Protein AF-A0A381W7E1-F1 (afdb_monomer_lite)

Sequence (109 aa):
MILGGLVFLDSGSPIPIPLTGLPSVLLGLAIMAYGWSQWRSYQRLPLHEAIQLGRVQGGRLSRTDLFLKLRLSAEKTDELLDLLIQKGFLERIDEDLPPENEPVYRLLS

Radius of gyration: 23.86 Å; chains: 1; bounding box: 46×41×68 Å

Foldseek 3Di:
DDPDDPDDDPPVDPDGDPCPDPVVVVVVVVVVVVVVVVVVVPPDQPLVVQLVQCVVVVQKDFLVCCCVVVVDDSVSSVVSVVVCVVVVQWDFPDPPDDPPDTTMIGGPD

Organism: NCBI:txid408172

pLDDT: mean 74.76, std 13.46, range [39.97, 89.0]

Structure (mmCIF, N/CA/C/O backbone):
data_AF-A0A381W7E1-F1
#
_entry.id   AF-A0A381W7E1-F1
#
loop_
_atom_site.group_PDB
_atom_site.id
_atom_site.type_symbol
_atom_site.label_atom_id
_atom_site.label_alt_id
_atom_site.label_comp_id
_atom_site.label_asym_id
_atom_site.label_entity_id
_atom_site.label_seq_id
_atom_site.pdbx_PDB_ins_code
_atom_site.Cartn_x
_atom_site.Cartn_y
_atom_site.Cartn_z
_atom_site.occupancy
_atom_site.B_iso_or_equiv
_atom_site.auth_seq_id
_atom_site.auth_comp_id
_atom_site.auth_asym_id
_atom_site.auth_atom_id
_atom_site.pdbx_PDB_model_num
ATOM 1 N N . MET A 1 1 ? 19.965 -25.227 -24.423 1.00 39.97 1 MET A N 1
ATOM 2 C CA . MET A 1 1 ? 20.759 -23.995 -24.614 1.00 39.97 1 MET A CA 1
ATOM 3 C C . MET A 1 1 ? 20.870 -23.726 -26.102 1.00 39.97 1 MET A C 1
ATOM 5 O O . MET A 1 1 ? 21.446 -24.550 -26.787 1.00 39.97 1 MET A O 1
ATOM 9 N N . ILE A 1 2 ? 20.227 -22.654 -26.566 1.00 40.41 2 ILE A N 1
ATOM 10 C CA . ILE A 1 2 ? 20.660 -21.629 -27.536 1.00 40.41 2 ILE A CA 1
ATOM 11 C C . ILE A 1 2 ? 19.512 -20.608 -27.456 1.00 40.41 2 ILE A C 1
ATOM 13 O O . ILE A 1 2 ? 18.455 -20.774 -28.055 1.00 40.41 2 ILE A O 1
ATOM 17 N N . LEU A 1 3 ? 19.669 -19.620 -26.572 1.00 47.53 3 LEU A N 1
ATOM 18 C CA . LEU A 1 3 ? 18.824 -18.425 -26.512 1.00 47.53 3 LEU A CA 1
ATOM 19 C C . LEU A 1 3 ? 19.411 -17.453 -27.537 1.00 47.53 3 LEU A C 1
ATOM 21 O O . LEU A 1 3 ? 20.237 -16.609 -27.213 1.00 47.53 3 LEU A O 1
ATOM 25 N N . GLY A 1 4 ? 19.066 -17.670 -28.801 1.00 42.59 4 GLY A N 1
ATOM 26 C CA . GLY A 1 4 ? 19.529 -16.874 -29.934 1.00 42.59 4 GLY A CA 1
ATOM 27 C C . GLY A 1 4 ? 18.386 -16.685 -30.917 1.00 42.59 4 GLY A C 1
ATOM 28 O O . GLY A 1 4 ? 18.454 -17.161 -32.044 1.00 42.59 4 GLY A O 1
ATOM 29 N N . GLY A 1 5 ? 17.291 -16.077 -30.459 1.00 45.28 5 GLY A N 1
ATOM 30 C CA . GLY A 1 5 ? 16.192 -15.691 -31.335 1.00 45.28 5 GLY A CA 1
ATOM 31 C C . GLY A 1 5 ? 16.611 -14.490 -32.177 1.00 45.28 5 GLY A C 1
ATOM 32 O O . GLY A 1 5 ? 16.767 -13.394 -31.646 1.00 45.28 5 GLY A O 1
ATOM 33 N N . LEU A 1 6 ? 16.799 -14.696 -33.480 1.00 46.16 6 LEU A N 1
ATOM 34 C CA . LEU A 1 6 ? 16.879 -13.619 -34.466 1.00 46.16 6 LEU A CA 1
ATOM 35 C C . LEU A 1 6 ? 15.502 -12.950 -34.555 1.00 46.16 6 LEU A C 1
ATOM 37 O O . LEU A 1 6 ? 14.598 -13.449 -35.221 1.00 46.16 6 LEU A O 1
ATOM 41 N N . VAL A 1 7 ? 15.330 -11.835 -33.848 1.00 50.53 7 VAL A N 1
ATOM 42 C CA . VAL A 1 7 ? 14.141 -10.988 -33.980 1.00 50.53 7 VAL A CA 1
ATOM 43 C C . VAL A 1 7 ? 14.376 -10.053 -35.161 1.00 50.53 7 VAL A C 1
ATOM 45 O O . VAL A 1 7 ? 15.064 -9.045 -35.041 1.00 50.53 7 VAL A O 1
ATOM 48 N N . PHE A 1 8 ? 13.835 -10.398 -36.327 1.00 50.19 8 PHE A N 1
ATOM 49 C CA . PHE A 1 8 ? 13.823 -9.500 -37.478 1.00 50.19 8 PHE A CA 1
ATOM 50 C C . PHE A 1 8 ? 12.768 -8.411 -37.245 1.00 50.19 8 PHE A C 1
ATOM 52 O O . PHE A 1 8 ? 11.576 -8.642 -37.425 1.00 50.19 8 PHE A O 1
ATOM 59 N N . LEU A 1 9 ? 13.202 -7.229 -36.804 1.00 51.34 9 LEU A N 1
ATOM 60 C CA . LEU A 1 9 ? 12.383 -6.021 -36.873 1.00 51.34 9 LEU A CA 1
ATOM 61 C C . LEU A 1 9 ? 12.470 -5.471 -38.298 1.00 51.34 9 LEU A C 1
ATOM 63 O O . LEU A 1 9 ? 13.508 -4.941 -38.703 1.00 51.34 9 LEU A O 1
ATOM 67 N N . ASP A 1 10 ? 11.379 -5.613 -39.048 1.00 48.81 10 ASP A N 1
ATOM 68 C CA . ASP A 1 10 ? 11.171 -4.947 -40.333 1.00 48.81 10 ASP A CA 1
ATOM 69 C C . ASP A 1 10 ? 11.082 -3.430 -40.092 1.00 48.81 10 ASP A C 1
ATOM 71 O O . ASP A 1 10 ? 10.029 -2.878 -39.784 1.00 48.81 10 ASP A O 1
ATOM 75 N N . SER A 1 11 ? 12.242 -2.770 -40.073 1.00 46.66 11 SER A N 1
ATOM 76 C CA . SER A 1 11 ? 12.384 -1.367 -39.660 1.00 46.66 11 SER A CA 1
ATOM 77 C C . SER A 1 11 ? 12.331 -0.372 -40.825 1.00 46.66 11 SER A C 1
ATOM 79 O O . SER A 1 11 ? 12.638 0.801 -40.627 1.00 46.66 11 SER A O 1
ATOM 81 N N . GLY A 1 12 ? 11.979 -0.800 -42.047 1.00 57.38 12 GLY A N 1
ATOM 82 C CA . GLY A 1 12 ? 11.938 0.075 -43.233 1.00 57.38 12 GLY A CA 1
ATOM 83 C C . GLY A 1 12 ? 13.291 0.701 -43.621 1.00 57.38 12 GLY A C 1
ATOM 84 O O . GLY A 1 12 ? 13.358 1.528 -44.528 1.00 57.38 12 GLY A O 1
ATOM 85 N N . SER A 1 13 ? 14.374 0.316 -42.940 1.00 50.88 13 SER A N 1
ATOM 86 C CA . SER A 1 13 ? 15.744 0.753 -43.193 1.00 50.88 13 SER A CA 1
ATOM 87 C C . SER A 1 13 ? 16.406 -0.185 -44.211 1.00 50.88 13 SER A C 1
ATOM 89 O O . SER A 1 13 ? 16.377 -1.400 -44.015 1.00 50.88 13 SER A O 1
ATOM 91 N N . PRO A 1 14 ? 17.063 0.336 -45.264 1.00 55.53 14 PRO A N 1
ATOM 92 C CA . PRO A 1 14 ? 17.745 -0.475 -46.279 1.00 55.53 14 PRO A CA 1
ATOM 93 C C . PRO A 1 14 ? 19.010 -1.189 -45.762 1.00 55.53 14 PRO A C 1
ATOM 95 O O . PRO A 1 14 ? 19.662 -1.904 -46.520 1.00 55.53 14 PRO A O 1
ATOM 98 N N . ILE A 1 15 ? 19.378 -0.996 -44.490 1.00 58.69 15 ILE A N 1
ATOM 99 C CA . ILE A 1 15 ? 20.574 -1.571 -43.868 1.00 58.69 15 ILE A CA 1
ATOM 100 C C . ILE A 1 15 ? 20.136 -2.459 -42.692 1.00 58.69 15 ILE A C 1
ATOM 102 O O . ILE A 1 15 ? 19.444 -1.957 -41.798 1.00 58.69 15 ILE A O 1
ATOM 106 N N . PRO A 1 16 ? 20.536 -3.749 -42.649 1.00 56.09 16 PRO A N 1
ATOM 107 C CA . PRO A 1 16 ? 20.218 -4.627 -41.530 1.00 56.09 16 PRO A CA 1
ATOM 108 C C . PRO A 1 16 ? 20.907 -4.102 -40.270 1.00 56.09 16 PRO A C 1
ATOM 110 O O . PRO A 1 16 ? 22.126 -3.953 -40.245 1.00 56.09 16 PRO A O 1
ATOM 113 N N . ILE A 1 17 ? 20.135 -3.816 -39.222 1.00 60.75 17 ILE A N 1
ATOM 114 C CA . ILE A 1 17 ? 20.683 -3.434 -37.918 1.00 60.75 17 ILE A CA 1
ATOM 115 C C . ILE A 1 17 ? 21.125 -4.732 -37.231 1.00 60.75 17 ILE A C 1
ATOM 117 O O . ILE A 1 17 ? 20.263 -5.528 -36.847 1.00 60.75 17 ILE A O 1
ATOM 121 N N . PRO A 1 18 ? 22.435 -4.998 -37.077 1.00 58.72 18 PRO A N 1
ATOM 122 C CA . PRO A 1 18 ? 22.879 -6.198 -36.390 1.00 58.72 18 PRO A CA 1
ATOM 123 C C . PRO A 1 18 ? 22.464 -6.109 -34.918 1.00 58.72 18 PRO A C 1
ATOM 125 O O . PRO A 1 18 ? 22.932 -5.250 -34.172 1.00 58.72 18 PRO A O 1
ATOM 128 N N . LEU A 1 19 ? 21.610 -7.030 -34.472 1.00 62.66 19 LEU A N 1
ATOM 129 C CA . LEU A 1 19 ? 21.249 -7.215 -33.059 1.00 62.66 19 LEU A CA 1
ATOM 130 C C . LEU A 1 19 ? 22.366 -7.939 -32.281 1.00 62.66 19 LEU A C 1
ATOM 132 O O . LEU A 1 19 ? 22.111 -8.773 -31.419 1.00 62.66 19 LEU A O 1
ATOM 136 N N . THR A 1 20 ? 23.622 -7.641 -32.603 1.00 62.94 20 THR A N 1
ATOM 137 C CA . THR A 1 20 ? 24.816 -8.188 -31.955 1.00 62.94 20 THR A CA 1
ATOM 138 C C . THR A 1 20 ? 25.717 -7.035 -31.532 1.00 62.94 20 THR A C 1
ATOM 140 O O . THR A 1 20 ? 25.992 -6.144 -32.334 1.00 62.94 20 THR A O 1
ATOM 143 N N . GLY A 1 21 ? 26.205 -7.051 -30.291 1.00 69.94 21 GLY A N 1
ATOM 144 C CA . GLY A 1 21 ? 27.067 -5.996 -29.747 1.00 69.94 21 GLY A CA 1
ATOM 145 C C . GLY A 1 21 ? 26.278 -4.874 -29.064 1.00 69.94 21 GLY A C 1
ATOM 146 O O . GLY A 1 21 ? 25.335 -5.133 -28.322 1.00 69.94 21 GLY A O 1
ATOM 147 N N . LEU A 1 22 ? 26.667 -3.615 -29.284 1.00 76.38 22 LEU A N 1
ATOM 148 C CA . LEU A 1 22 ? 26.043 -2.447 -28.640 1.00 76.38 22 LEU A CA 1
ATOM 149 C C . LEU A 1 22 ? 24.511 -2.346 -28.839 1.00 76.38 22 LEU A C 1
ATOM 151 O O . LEU A 1 22 ? 23.820 -2.092 -27.850 1.00 76.38 22 LEU A O 1
ATOM 155 N N . PRO A 1 23 ? 23.938 -2.591 -30.038 1.00 73.12 23 PRO A N 1
ATOM 156 C CA . PRO A 1 23 ? 22.492 -2.470 -30.251 1.00 73.12 23 PRO A CA 1
ATOM 157 C C . PRO A 1 23 ? 21.653 -3.445 -29.415 1.00 73.12 23 PRO A C 1
ATOM 159 O O . PRO A 1 23 ? 20.593 -3.069 -28.919 1.00 73.12 23 PRO A O 1
ATOM 162 N N . SER A 1 24 ? 22.121 -4.680 -29.202 1.00 74.00 24 SER A N 1
ATOM 163 C CA . SER A 1 24 ? 21.390 -5.667 -28.395 1.00 74.00 24 SER A CA 1
ATOM 164 C C . SER A 1 24 ? 21.457 -5.378 -26.901 1.00 74.00 24 SER A C 1
ATOM 166 O O . SER A 1 24 ? 20.485 -5.630 -26.193 1.00 74.00 24 SER A O 1
ATOM 168 N N . VAL A 1 25 ? 22.568 -4.809 -26.420 1.00 80.56 25 VAL A N 1
ATOM 169 C CA . VAL A 1 25 ? 22.681 -4.336 -25.032 1.00 80.56 25 VAL A CA 1
ATOM 170 C C . VAL A 1 25 ? 21.708 -3.185 -24.784 1.00 80.56 25 VAL A C 1
ATOM 172 O O . VAL A 1 25 ? 20.996 -3.194 -23.782 1.00 80.56 25 VAL A O 1
ATOM 175 N N . LEU A 1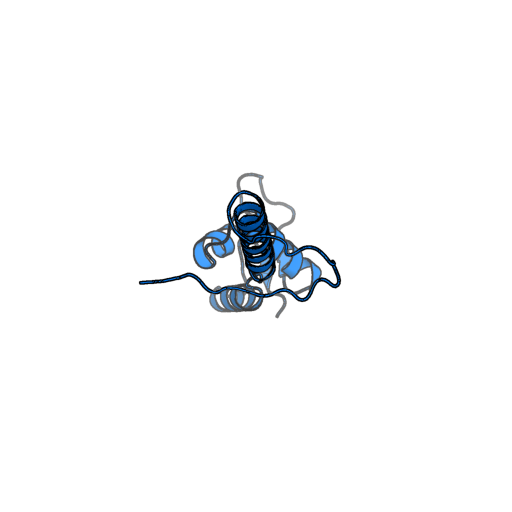 26 ? 21.623 -2.231 -25.717 1.00 82.69 26 LEU A N 1
ATOM 176 C CA . LEU A 1 26 ? 20.674 -1.119 -25.630 1.00 82.69 26 LEU A CA 1
ATOM 177 C C . LEU A 1 26 ? 19.221 -1.606 -25.661 1.00 82.69 26 LEU A C 1
ATOM 179 O O . LEU A 1 26 ? 18.419 -1.172 -24.837 1.00 82.69 26 LEU A O 1
ATOM 183 N N . LEU A 1 27 ? 18.892 -2.548 -26.551 1.00 82.62 27 LEU A N 1
ATOM 184 C CA . LEU A 1 27 ? 17.558 -3.147 -26.614 1.00 82.62 27 LEU A CA 1
ATOM 185 C C . LEU A 1 27 ? 17.213 -3.893 -25.312 1.00 82.62 27 LEU A C 1
ATOM 187 O O . LEU A 1 27 ? 16.122 -3.723 -24.771 1.00 82.62 27 LEU A O 1
ATOM 191 N N . GLY A 1 28 ? 18.152 -4.680 -24.780 1.00 82.81 28 GLY A N 1
ATOM 192 C CA . GLY A 1 28 ? 17.984 -5.398 -23.517 1.00 82.81 28 GLY A CA 1
ATOM 193 C C . GLY A 1 28 ? 17.756 -4.456 -22.334 1.00 82.81 28 GLY A C 1
ATOM 194 O O . GLY A 1 28 ? 16.824 -4.663 -21.559 1.00 82.81 28 GLY A O 1
ATOM 195 N N . LEU A 1 29 ? 18.545 -3.381 -22.232 1.00 87.31 29 LEU A N 1
ATOM 196 C CA . LEU A 1 29 ? 18.365 -2.348 -21.209 1.00 87.31 29 LEU A CA 1
ATOM 197 C C . LEU A 1 29 ? 17.024 -1.626 -21.347 1.00 87.31 29 LEU A C 1
ATOM 199 O O . LEU A 1 29 ? 16.367 -1.390 -20.337 1.00 87.31 29 LEU A O 1
ATOM 203 N N . ALA A 1 30 ? 16.588 -1.316 -22.569 1.00 86.50 30 ALA A N 1
ATOM 204 C CA . ALA A 1 30 ? 15.300 -0.673 -22.806 1.00 86.50 30 ALA A CA 1
ATOM 205 C C . ALA A 1 30 ? 14.130 -1.560 -22.353 1.00 86.50 30 ALA A C 1
ATOM 207 O O . ALA A 1 30 ? 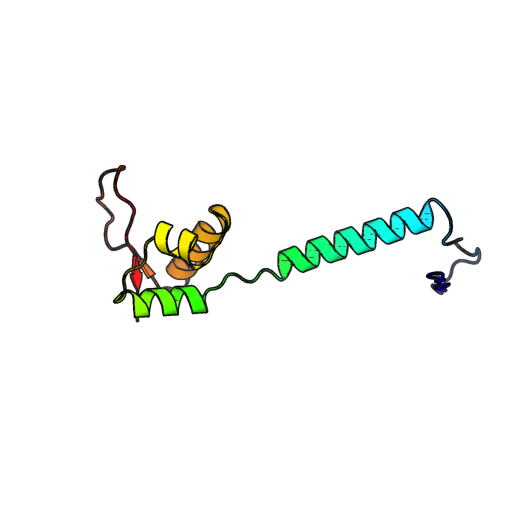13.241 -1.089 -21.643 1.00 86.50 30 ALA A O 1
ATOM 208 N N . ILE A 1 31 ? 14.157 -2.854 -22.689 1.00 88.19 31 ILE A N 1
ATOM 209 C CA . ILE A 1 31 ? 13.144 -3.822 -22.243 1.00 88.19 31 ILE A CA 1
ATOM 210 C C . ILE A 1 31 ? 13.172 -3.966 -20.719 1.00 88.19 31 ILE A C 1
ATOM 212 O O . ILE A 1 31 ? 12.118 -3.988 -20.086 1.00 88.19 31 ILE A O 1
ATOM 216 N N . MET A 1 32 ? 14.359 -4.029 -20.115 1.00 89.00 32 MET A N 1
ATOM 217 C CA . MET A 1 32 ? 14.507 -4.165 -18.667 1.00 89.00 32 MET A CA 1
ATOM 218 C C . MET A 1 32 ? 14.003 -2.920 -17.924 1.00 89.00 32 MET A C 1
ATOM 220 O O . MET A 1 32 ? 13.259 -3.047 -16.953 1.00 89.00 32 MET A O 1
ATOM 224 N N . ALA A 1 33 ? 14.336 -1.721 -18.408 1.00 87.38 33 ALA A N 1
ATOM 225 C CA . ALA A 1 33 ? 13.846 -0.457 -17.864 1.00 87.38 33 ALA A CA 1
ATOM 226 C C . ALA A 1 33 ? 12.324 -0.329 -18.015 1.00 87.38 33 ALA A C 1
ATOM 228 O O . ALA A 1 33 ? 11.639 0.071 -17.071 1.00 87.38 33 ALA A O 1
ATOM 229 N N . TYR A 1 34 ? 11.784 -0.728 -19.169 1.00 88.56 34 TYR A N 1
ATOM 230 C CA . TYR A 1 34 ? 10.344 -0.762 -19.398 1.00 88.56 34 TYR A CA 1
ATOM 231 C C . TYR A 1 34 ? 9.652 -1.753 -18.457 1.00 88.56 34 TYR A C 1
ATOM 233 O O . TYR A 1 34 ? 8.686 -1.390 -17.792 1.00 88.56 34 TYR A O 1
ATOM 241 N N . GLY A 1 35 ? 10.180 -2.971 -18.323 1.00 85.94 35 GLY A N 1
ATOM 242 C CA . GLY A 1 35 ? 9.667 -3.981 -17.398 1.00 85.94 35 GLY A CA 1
ATOM 243 C C . GLY A 1 35 ? 9.704 -3.517 -15.942 1.00 85.94 35 GLY A C 1
ATOM 244 O O . GLY A 1 35 ? 8.727 -3.700 -15.220 1.00 85.94 35 GLY A O 1
ATOM 245 N N . TRP A 1 36 ? 10.781 -2.849 -15.521 1.00 86.06 36 TRP A N 1
ATOM 246 C CA . TRP A 1 36 ? 10.900 -2.263 -14.184 1.00 86.06 36 TRP A CA 1
ATOM 247 C C . TRP A 1 36 ? 9.881 -1.145 -13.946 1.00 86.06 36 TRP A C 1
ATOM 249 O O . TRP A 1 36 ? 9.224 -1.109 -12.905 1.00 86.06 36 TRP A O 1
ATOM 259 N N . SER A 1 37 ? 9.719 -0.249 -14.922 1.00 82.19 37 SER A N 1
ATOM 260 C CA . SER A 1 37 ? 8.725 0.824 -14.874 1.00 82.19 37 SER A CA 1
ATOM 261 C C . SER A 1 37 ? 7.308 0.260 -14.782 1.00 82.19 37 SER A C 1
ATOM 263 O O . SER A 1 37 ? 6.565 0.639 -13.879 1.00 82.19 37 SER A O 1
ATOM 265 N N . GLN A 1 38 ? 6.967 -0.703 -15.641 1.00 80.62 38 GLN A N 1
ATOM 266 C CA . GLN A 1 38 ? 5.673 -1.379 -15.613 1.00 80.62 38 GLN A CA 1
ATOM 267 C C . GLN A 1 38 ? 5.454 -2.085 -14.276 1.00 80.62 38 GLN A C 1
ATOM 269 O O . GLN A 1 38 ? 4.424 -1.876 -13.644 1.00 80.62 38 GLN A O 1
ATOM 274 N N . TRP A 1 39 ? 6.426 -2.861 -13.790 1.00 77.88 39 TRP A N 1
ATOM 275 C CA . TRP A 1 39 ? 6.324 -3.540 -12.498 1.00 77.88 39 TRP A CA 1
ATOM 276 C C . TRP A 1 39 ? 6.067 -2.559 -11.352 1.00 77.88 39 TRP A C 1
ATOM 278 O O . TRP A 1 39 ? 5.192 -2.807 -10.524 1.00 77.88 39 TRP A O 1
ATOM 288 N N . ARG A 1 40 ? 6.753 -1.409 -11.341 1.00 75.94 40 ARG A N 1
ATOM 289 C CA . ARG A 1 40 ? 6.515 -0.346 -10.358 1.00 75.94 40 ARG A CA 1
ATOM 290 C C . ARG A 1 40 ? 5.103 0.235 -10.478 1.00 75.94 40 ARG A C 1
ATOM 292 O O . ARG A 1 40 ? 4.461 0.438 -9.454 1.00 75.94 40 ARG A O 1
ATOM 299 N N . SER A 1 41 ? 4.597 0.442 -11.693 1.00 67.19 41 SER A N 1
ATOM 300 C CA . SER A 1 41 ? 3.223 0.910 -11.934 1.00 67.19 41 SER A CA 1
ATOM 301 C C . SER A 1 41 ? 2.148 -0.122 -11.569 1.00 67.19 41 SER A C 1
ATOM 303 O O . SER A 1 41 ? 1.048 0.258 -11.174 1.00 67.19 41 SER A O 1
ATOM 305 N N . TYR A 1 42 ? 2.445 -1.421 -11.663 1.00 63.09 42 TYR A N 1
ATOM 306 C CA . TYR A 1 42 ? 1.518 -2.499 -11.298 1.00 63.09 42 TYR A CA 1
ATOM 307 C C . TYR A 1 42 ? 1.455 -2.781 -9.794 1.00 63.09 42 TYR A C 1
ATOM 309 O O . TYR A 1 42 ? 0.578 -3.534 -9.364 1.00 63.09 42 TYR A O 1
ATOM 317 N N . GLN A 1 43 ? 2.325 -2.176 -8.979 1.00 68.12 43 GLN A N 1
ATOM 318 C CA . GLN A 1 43 ? 2.224 -2.241 -7.521 1.00 68.12 43 GLN A CA 1
ATOM 319 C C . GLN A 1 43 ? 1.020 -1.420 -7.043 1.00 68.12 43 GLN A C 1
ATOM 321 O O . GLN A 1 43 ? 1.160 -0.298 -6.562 1.00 68.12 43 GLN A O 1
ATOM 326 N N . ARG A 1 44 ? -0.180 -1.989 -7.191 1.00 69.44 44 ARG A N 1
ATOM 327 C CA . ARG A 1 44 ? -1.425 -1.407 -6.691 1.00 69.44 44 ARG A CA 1
ATOM 328 C C . ARG A 1 44 ? -1.378 -1.316 -5.171 1.00 69.44 44 ARG A C 1
ATOM 330 O O . ARG A 1 44 ? -0.991 -2.268 -4.497 1.00 69.44 44 ARG A O 1
ATOM 337 N N . LEU A 1 45 ? -1.806 -0.172 -4.648 1.00 77.94 45 LEU A N 1
ATOM 338 C CA . LEU A 1 45 ? -1.969 0.024 -3.214 1.00 77.94 45 LEU A CA 1
ATOM 339 C C . LEU A 1 45 ? -3.124 -0.857 -2.698 1.00 77.94 45 LEU A C 1
ATOM 341 O O . LEU A 1 45 ? -4.197 -0.865 -3.316 1.00 77.94 45 LEU A O 1
ATOM 345 N N . PRO A 1 46 ? -2.927 -1.594 -1.590 1.00 81.50 46 PRO A N 1
ATOM 346 C CA . PRO A 1 46 ? -3.894 -2.557 -1.067 1.00 81.50 46 PRO A CA 1
ATOM 347 C C . PRO A 1 46 ? -5.035 -1.866 -0.294 1.00 81.50 46 PRO A C 1
ATOM 349 O O . PRO A 1 46 ? -5.159 -1.959 0.928 1.00 81.50 46 PRO A O 1
ATOM 352 N N . LEU A 1 47 ? -5.868 -1.112 -1.021 1.00 82.50 47 LEU A N 1
ATOM 353 C CA . LEU A 1 47 ? -6.990 -0.340 -0.468 1.00 82.50 47 LEU A CA 1
ATOM 354 C C . LEU A 1 47 ? -8.044 -1.232 0.201 1.00 82.50 47 LEU A C 1
ATOM 356 O O . LEU A 1 47 ? -8.577 -0.887 1.254 1.00 82.50 47 LEU A O 1
ATOM 360 N N . HIS A 1 48 ? -8.355 -2.374 -0.411 1.00 83.75 48 HIS A N 1
ATOM 361 C CA . HIS A 1 48 ? -9.397 -3.269 0.091 1.00 83.75 48 HIS A CA 1
ATOM 362 C C . HIS A 1 48 ? -8.942 -3.977 1.364 1.00 83.75 48 HIS A C 1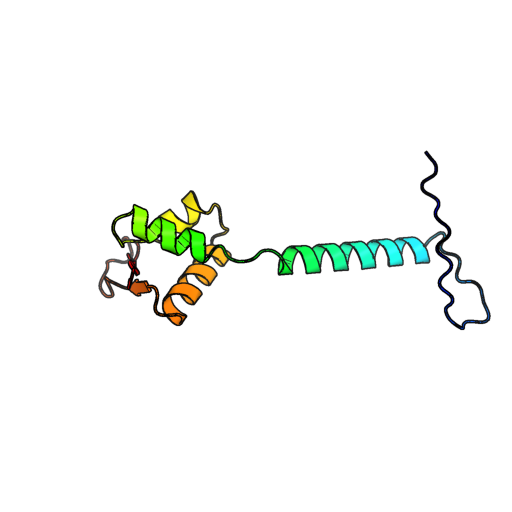
ATOM 364 O O . HIS A 1 48 ? -9.715 -4.104 2.314 1.00 83.75 48 HIS A O 1
ATOM 370 N N . GLU A 1 49 ? -7.683 -4.400 1.400 1.00 84.88 49 GLU A N 1
ATOM 371 C CA . GLU A 1 49 ? -7.063 -5.052 2.543 1.00 84.88 49 GLU A CA 1
ATOM 372 C C . GLU A 1 49 ? -6.978 -4.090 3.730 1.00 84.88 49 GLU A C 1
ATOM 374 O O . GLU A 1 49 ? -7.278 -4.489 4.852 1.00 84.88 49 GLU A O 1
ATOM 379 N N . ALA A 1 50 ? -6.661 -2.813 3.489 1.00 84.31 50 ALA A N 1
ATOM 380 C CA . ALA A 1 50 ? -6.653 -1.782 4.524 1.00 84.31 50 ALA A CA 1
ATOM 381 C C . ALA A 1 50 ? -8.036 -1.578 5.161 1.00 84.31 50 ALA A C 1
ATOM 383 O O . ALA A 1 50 ? -8.162 -1.562 6.385 1.00 84.31 50 ALA A O 1
ATOM 384 N N . ILE A 1 51 ? -9.092 -1.501 4.344 1.00 84.50 51 ILE A N 1
ATOM 385 C CA . ILE A 1 51 ? -10.474 -1.375 4.833 1.00 84.50 51 ILE A CA 1
ATOM 386 C C . ILE A 1 51 ? -10.891 -2.626 5.616 1.00 84.50 51 ILE A C 1
ATOM 388 O O . ILE A 1 51 ? -11.474 -2.514 6.696 1.00 84.50 51 ILE A O 1
ATOM 392 N N . GLN A 1 52 ? -10.591 -3.824 5.103 1.00 86.44 52 GLN A N 1
ATOM 393 C CA . GLN A 1 52 ? -10.882 -5.074 5.814 1.00 86.44 52 GLN A CA 1
ATOM 394 C C . GLN A 1 52 ? -10.156 -5.139 7.156 1.00 86.44 52 GLN A C 1
ATOM 396 O O . GLN A 1 52 ? -10.754 -5.516 8.162 1.00 86.44 52 GLN A O 1
ATOM 401 N N . LEU A 1 53 ? -8.895 -4.722 7.190 1.00 85.94 53 LEU A N 1
ATOM 402 C CA . LEU A 1 53 ? -8.094 -4.666 8.402 1.00 85.94 53 LEU A CA 1
ATOM 403 C C . LEU A 1 53 ? -8.698 -3.709 9.432 1.00 85.94 53 LEU A C 1
ATOM 405 O O . LEU A 1 53 ? -8.796 -4.081 10.600 1.00 85.94 53 LEU A O 1
ATOM 409 N N . GLY A 1 54 ? -9.190 -2.546 9.002 1.00 82.88 54 GLY A N 1
ATOM 410 C CA . GLY A 1 54 ? -9.949 -1.637 9.860 1.00 82.88 54 GLY A CA 1
ATOM 411 C C . GLY A 1 54 ? -11.205 -2.274 10.443 1.00 82.88 54 GLY A C 1
ATOM 412 O O . GLY A 1 54 ? -11.450 -2.152 11.640 1.00 82.88 54 GLY A O 1
ATOM 413 N N . ARG A 1 55 ? -11.977 -3.024 9.645 1.00 84.62 55 ARG A N 1
ATOM 414 C CA . ARG A 1 55 ? -13.163 -3.745 10.150 1.00 84.62 55 ARG A CA 1
ATOM 415 C C . ARG A 1 55 ? -12.798 -4.812 11.178 1.00 84.62 55 ARG A C 1
ATOM 417 O O . ARG A 1 55 ? -13.454 -4.905 12.211 1.00 84.62 55 ARG A O 1
ATOM 424 N N . VAL A 1 56 ? -11.744 -5.587 10.924 1.00 85.88 56 VAL A N 1
ATOM 425 C CA . VAL A 1 56 ? -11.265 -6.629 11.851 1.00 85.88 56 VAL A CA 1
ATOM 426 C C . VAL A 1 56 ? -10.780 -6.022 13.172 1.00 85.88 56 VAL A C 1
ATOM 428 O O . VAL A 1 56 ? -10.949 -6.634 14.221 1.00 85.88 56 VAL A O 1
ATOM 431 N N . GLN A 1 57 ? -10.228 -4.807 13.144 1.00 82.88 57 GLN A N 1
ATOM 432 C CA . GLN A 1 57 ? -9.754 -4.086 14.331 1.00 82.88 57 GLN A CA 1
ATOM 433 C C . GLN A 1 57 ? -10.830 -3.221 15.013 1.00 82.88 57 GLN A C 1
ATOM 435 O O . GLN A 1 57 ? -10.515 -2.362 15.834 1.00 82.88 57 GLN A O 1
ATOM 440 N N . GLY A 1 58 ? -12.112 -3.436 14.700 1.00 79.00 58 GLY A N 1
ATOM 441 C CA . GLY A 1 58 ? -13.214 -2.719 15.349 1.00 79.00 58 GLY A CA 1
ATOM 442 C C . GLY A 1 58 ? -13.385 -1.275 14.868 1.00 79.00 58 GLY A C 1
ATOM 443 O O . GLY A 1 58 ? -13.825 -0.417 15.630 1.00 79.00 58 GLY A O 1
ATOM 444 N N . GLY A 1 59 ? -13.021 -0.994 13.616 1.00 79.75 59 GLY A N 1
ATOM 445 C CA . GLY A 1 59 ? -13.187 0.313 12.980 1.00 79.75 59 GLY A CA 1
ATOM 446 C C . GLY A 1 59 ? -12.098 1.324 13.330 1.00 79.75 59 GLY A C 1
ATOM 447 O O . GLY A 1 59 ? -12.301 2.514 13.107 1.00 79.75 59 GLY A O 1
ATOM 448 N N . ARG A 1 60 ? -10.962 0.881 13.882 1.00 81.31 60 ARG A N 1
ATOM 449 C CA . ARG A 1 60 ? -9.794 1.723 14.175 1.00 81.31 60 ARG A CA 1
ATOM 450 C C . ARG A 1 60 ? -8.592 1.263 13.362 1.00 81.31 60 ARG A C 1
ATOM 452 O O . ARG A 1 60 ? -8.402 0.068 13.155 1.00 81.31 60 ARG A O 1
ATOM 459 N N . LEU A 1 61 ? -7.805 2.222 12.902 1.00 84.00 61 LEU A N 1
ATOM 460 C CA . LEU A 1 61 ? -6.630 2.011 12.068 1.00 84.00 61 LEU A CA 1
ATOM 461 C C . LEU A 1 61 ? -5.525 2.970 12.500 1.00 84.00 61 LEU A C 1
ATOM 463 O O . LEU A 1 61 ? -5.766 4.167 12.631 1.00 84.00 61 LEU A O 1
ATOM 467 N N . SER A 1 62 ? -4.320 2.445 12.698 1.00 85.50 62 SER A N 1
ATOM 468 C CA . SER A 1 62 ? -3.098 3.233 12.872 1.00 85.50 62 SER A CA 1
ATOM 469 C C . SER A 1 62 ? -2.192 3.075 11.647 1.00 85.50 62 SER A C 1
ATOM 471 O O . SER A 1 62 ? -2.305 2.104 10.883 1.00 85.50 62 SER A O 1
ATOM 473 N N . ARG A 1 63 ? -1.277 4.023 11.447 1.00 85.25 63 ARG A N 1
ATOM 474 C CA . ARG A 1 63 ? -0.267 3.951 10.386 1.00 85.25 63 ARG A CA 1
ATOM 475 C C . ARG A 1 63 ? 0.674 2.768 10.630 1.00 85.25 63 ARG A C 1
ATOM 477 O O . ARG A 1 63 ? 1.006 2.060 9.683 1.00 85.25 63 ARG A O 1
ATOM 484 N N . THR A 1 64 ? 1.046 2.498 11.877 1.00 85.44 64 THR A N 1
ATOM 485 C CA . THR A 1 64 ? 1.879 1.365 12.292 1.00 85.44 64 THR A CA 1
ATOM 486 C C . THR A 1 64 ? 1.191 0.038 11.998 1.00 85.44 64 THR A C 1
ATOM 488 O O . THR A 1 64 ? 1.830 -0.875 11.473 1.00 85.44 64 THR A O 1
ATOM 491 N N . ASP A 1 65 ? -0.114 -0.079 12.251 1.00 84.25 65 ASP A N 1
ATOM 492 C CA . ASP A 1 65 ? -0.871 -1.285 11.910 1.00 84.25 65 ASP A CA 1
ATOM 493 C C . ASP A 1 65 ? -0.892 -1.530 10.403 1.00 84.25 65 ASP A C 1
ATOM 495 O O . ASP A 1 65 ? -0.666 -2.660 9.964 1.00 84.25 65 ASP A O 1
ATOM 499 N N . LEU A 1 66 ? -1.121 -0.482 9.603 1.00 84.50 66 LEU A N 1
ATOM 500 C CA . LEU A 1 66 ? -1.063 -0.574 8.142 1.00 84.50 66 LEU A CA 1
ATOM 501 C C . LEU A 1 66 ? 0.339 -0.971 7.671 1.00 84.50 66 LEU A C 1
ATOM 503 O O . LEU A 1 66 ? 0.479 -1.903 6.880 1.00 84.50 66 LEU A O 1
ATOM 507 N N . PHE A 1 67 ? 1.373 -0.322 8.202 1.00 85.81 67 PHE A N 1
ATOM 508 C CA . PHE A 1 67 ? 2.768 -0.588 7.870 1.00 85.81 67 PHE A CA 1
ATOM 509 C C . PHE A 1 67 ? 3.159 -2.042 8.168 1.00 85.81 67 PHE A C 1
ATOM 511 O O . PHE A 1 67 ? 3.643 -2.758 7.287 1.00 85.81 67 PHE A O 1
ATOM 518 N N . LEU A 1 68 ? 2.899 -2.513 9.392 1.00 85.06 68 LEU A N 1
ATOM 519 C CA . LEU A 1 68 ? 3.300 -3.846 9.843 1.00 85.06 68 LEU A CA 1
ATOM 520 C C . LEU A 1 68 ? 2.484 -4.956 9.179 1.00 85.06 68 LEU A C 1
ATOM 522 O O . LEU A 1 68 ? 3.050 -5.974 8.768 1.00 85.06 68 LEU A O 1
ATOM 526 N N . LYS A 1 69 ? 1.162 -4.789 9.063 1.00 84.75 69 LYS A N 1
ATOM 527 C CA . LYS A 1 69 ? 0.286 -5.858 8.563 1.00 84.75 69 LYS A CA 1
ATOM 528 C C . LYS A 1 69 ? 0.224 -5.923 7.042 1.00 84.75 69 LYS A C 1
ATOM 530 O O . LYS A 1 69 ? 0.119 -7.026 6.511 1.00 84.75 69 LYS A O 1
ATOM 535 N N . LEU A 1 70 ? 0.328 -4.793 6.339 1.00 83.19 70 LEU A N 1
ATOM 536 C CA . LEU A 1 70 ? 0.355 -4.770 4.869 1.00 83.19 70 LEU A CA 1
ATOM 537 C C . LEU A 1 70 ? 1.782 -4.836 4.305 1.00 83.19 70 LEU A C 1
ATOM 539 O O . LEU A 1 70 ? 1.944 -4.952 3.091 1.00 83.19 70 LEU A O 1
ATOM 543 N N . ARG A 1 71 ? 2.811 -4.809 5.171 1.00 83.50 71 ARG A N 1
ATOM 544 C CA . ARG A 1 71 ? 4.240 -4.863 4.804 1.00 83.50 71 ARG A CA 1
ATOM 545 C C . ARG A 1 71 ? 4.602 -3.843 3.721 1.00 83.50 71 ARG A C 1
ATOM 547 O O . ARG A 1 71 ? 5.349 -4.138 2.787 1.00 83.50 71 ARG A O 1
ATOM 554 N N . LEU A 1 72 ? 4.025 -2.652 3.831 1.00 80.38 72 LEU A N 1
ATOM 555 C CA . LEU A 1 72 ? 4.256 -1.550 2.906 1.00 80.38 72 LEU A CA 1
ATOM 556 C C . LEU A 1 72 ? 5.497 -0.763 3.332 1.00 80.38 72 LEU A C 1
ATOM 558 O O . LEU A 1 72 ? 5.905 -0.802 4.488 1.00 80.38 72 LEU A O 1
ATOM 562 N N . SER A 1 73 ? 6.108 -0.028 2.402 1.00 84.38 73 SER A N 1
ATOM 563 C CA . SER A 1 73 ? 7.079 0.999 2.786 1.00 84.38 73 SER A CA 1
ATOM 564 C C . SER A 1 73 ? 6.367 2.148 3.508 1.00 84.38 73 SER A C 1
ATOM 566 O O . SER A 1 73 ? 5.160 2.333 3.339 1.00 84.38 73 SER A O 1
ATOM 568 N N . ALA A 1 74 ? 7.108 2.940 4.288 1.00 82.25 74 ALA A N 1
ATOM 569 C CA . ALA A 1 74 ? 6.550 4.103 4.982 1.00 82.25 74 ALA A CA 1
ATOM 570 C C . ALA A 1 74 ? 5.847 5.060 4.000 1.00 82.25 74 ALA A C 1
ATOM 572 O O . ALA A 1 74 ? 4.675 5.361 4.182 1.00 82.25 74 ALA A O 1
ATOM 573 N N . GLU A 1 75 ? 6.512 5.397 2.889 1.00 83.56 75 GLU A N 1
ATOM 574 C CA . GLU A 1 75 ? 5.963 6.246 1.818 1.00 83.56 75 GLU A CA 1
ATOM 575 C C . GLU A 1 75 ? 4.629 5.723 1.268 1.00 83.56 75 GLU A C 1
ATOM 577 O O . GLU A 1 75 ? 3.671 6.472 1.118 1.00 83.56 75 GLU A O 1
ATOM 582 N N . LYS A 1 76 ? 4.538 4.414 1.002 1.00 82.75 76 LYS A N 1
ATOM 583 C CA . LYS A 1 76 ? 3.312 3.804 0.469 1.00 82.75 76 LYS A CA 1
ATOM 584 C C . LYS A 1 76 ? 2.204 3.692 1.498 1.00 82.75 76 LYS A C 1
ATOM 586 O O . LYS A 1 76 ? 1.035 3.649 1.132 1.00 82.75 76 LYS A O 1
ATOM 591 N N . THR A 1 77 ? 2.573 3.571 2.768 1.00 86.06 77 THR A N 1
ATOM 592 C CA . THR A 1 77 ? 1.614 3.549 3.871 1.00 86.06 77 THR A CA 1
ATOM 593 C C . THR A 1 77 ? 0.966 4.921 4.006 1.00 86.06 77 THR A C 1
ATOM 595 O O . THR A 1 77 ? -0.252 4.994 4.133 1.00 86.06 77 THR A O 1
ATOM 598 N N . ASP A 1 78 ? 1.764 5.985 3.891 1.00 85.88 78 ASP A N 1
ATOM 599 C CA . ASP A 1 78 ? 1.282 7.368 3.905 1.00 85.88 78 ASP A CA 1
ATOM 600 C C . ASP A 1 78 ? 0.384 7.646 2.697 1.00 85.88 78 ASP A C 1
ATOM 602 O O . ASP A 1 78 ? -0.747 8.090 2.862 1.00 85.88 78 ASP A O 1
ATOM 606 N N . GLU A 1 79 ? 0.822 7.264 1.494 1.00 87.25 79 GLU A N 1
ATOM 607 C CA . GLU A 1 79 ? 0.024 7.408 0.269 1.00 87.25 79 GLU 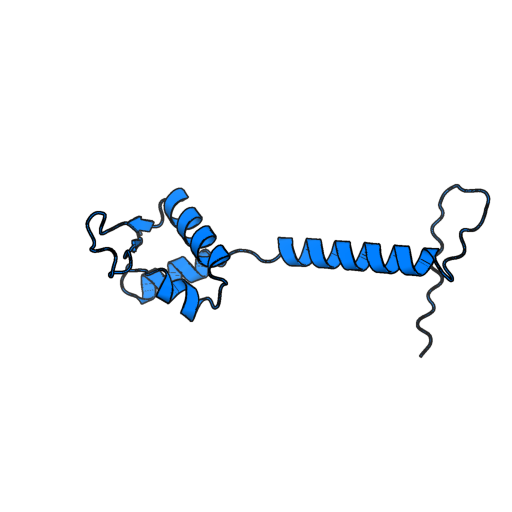A CA 1
ATOM 608 C C . GLU A 1 79 ? -1.312 6.648 0.351 1.00 87.25 79 GLU A C 1
ATOM 610 O O . GLU A 1 79 ? -2.363 7.151 -0.050 1.00 87.25 79 GLU A O 1
ATOM 615 N N . LEU A 1 80 ? -1.295 5.429 0.900 1.00 86.38 80 LEU A N 1
ATOM 616 C CA . LEU A 1 80 ? -2.496 4.627 1.115 1.00 86.38 80 LEU A CA 1
ATOM 617 C C . LEU A 1 80 ? -3.450 5.294 2.110 1.00 86.38 80 LEU A C 1
ATOM 619 O O . LEU A 1 80 ? -4.661 5.302 1.885 1.00 86.38 80 LEU A O 1
ATOM 623 N N . LEU A 1 81 ? -2.913 5.825 3.205 1.00 86.75 81 LEU A N 1
ATOM 624 C CA . LEU A 1 81 ? -3.685 6.494 4.241 1.00 86.75 81 LEU A CA 1
ATOM 625 C C . LEU A 1 81 ? -4.333 7.777 3.701 1.00 86.75 81 LEU A C 1
ATOM 627 O O . LEU A 1 81 ? -5.543 7.952 3.850 1.00 86.75 81 LEU A O 1
ATOM 631 N N . ASP A 1 82 ? -3.568 8.604 2.991 1.00 87.19 82 ASP A N 1
ATOM 632 C CA . ASP A 1 82 ? -4.069 9.810 2.329 1.00 87.19 82 ASP A CA 1
ATOM 633 C C . ASP A 1 82 ? -5.179 9.476 1.329 1.00 87.19 82 ASP A C 1
ATOM 635 O O . ASP A 1 82 ? -6.223 10.128 1.314 1.00 87.19 82 ASP A O 1
ATOM 639 N N . LEU A 1 83 ? -5.015 8.414 0.535 1.00 86.56 83 LEU A N 1
ATOM 640 C CA . LEU A 1 83 ? -6.050 7.954 -0.394 1.00 86.56 83 LEU A CA 1
ATOM 641 C C . LEU A 1 83 ? -7.323 7.484 0.314 1.00 86.56 83 LEU A C 1
ATOM 643 O O . LEU A 1 83 ? -8.421 7.694 -0.204 1.00 86.56 83 LEU A O 1
ATOM 647 N N . LEU A 1 84 ? -7.208 6.831 1.471 1.00 85.50 84 LEU A N 1
ATOM 648 C CA . LEU A 1 84 ? -8.366 6.386 2.250 1.00 85.50 84 LEU A CA 1
ATOM 649 C C . LEU A 1 84 ? -9.119 7.569 2.873 1.00 85.50 84 LEU A C 1
ATOM 651 O O . LEU A 1 84 ? -10.351 7.552 2.889 1.00 85.50 84 LEU A O 1
ATOM 655 N N . ILE A 1 85 ? -8.401 8.603 3.316 1.00 86.44 85 ILE A N 1
ATOM 656 C CA . ILE A 1 85 ? -8.983 9.854 3.823 1.00 86.44 85 ILE A CA 1
ATOM 657 C C . ILE A 1 85 ? -9.657 10.626 2.683 1.00 86.44 85 ILE A C 1
ATOM 659 O O . ILE A 1 85 ? -10.829 10.978 2.788 1.00 86.44 85 ILE A O 1
ATOM 663 N N . GLN A 1 86 ? -8.966 10.827 1.555 1.00 85.75 86 GLN A N 1
ATOM 664 C CA . GLN A 1 86 ? -9.507 11.538 0.387 1.00 85.75 86 GLN A CA 1
ATOM 665 C C . GLN A 1 86 ? -10.772 10.881 -0.173 1.00 85.75 86 GLN A C 1
ATOM 667 O O . GLN A 1 86 ? -11.670 11.568 -0.655 1.00 85.75 86 GLN A O 1
ATOM 672 N N . LYS A 1 87 ? -10.857 9.549 -0.115 1.00 85.19 87 LYS A N 1
ATOM 673 C CA . LYS A 1 87 ? -12.046 8.798 -0.539 1.00 85.19 87 LYS A CA 1
ATOM 674 C C . LYS A 1 87 ? -13.157 8.751 0.514 1.00 85.19 87 LYS A C 1
ATOM 676 O O . LYS A 1 87 ? -14.205 8.177 0.232 1.00 85.19 87 LYS A O 1
ATOM 681 N N . GLY A 1 88 ? -12.942 9.328 1.697 1.00 82.50 88 GLY A N 1
ATOM 682 C CA . GLY A 1 88 ? -13.927 9.377 2.777 1.00 82.50 88 GLY A CA 1
ATOM 683 C C . GLY A 1 88 ? -14.135 8.046 3.503 1.00 82.50 88 GLY A C 1
ATOM 684 O O . GLY A 1 88 ? -15.174 7.860 4.126 1.00 82.50 88 GLY A O 1
ATOM 685 N N . PHE A 1 89 ? -13.183 7.110 3.424 1.00 83.56 89 PHE A N 1
ATOM 686 C CA . PHE A 1 89 ? -13.248 5.845 4.172 1.00 83.56 89 PHE A CA 1
ATOM 687 C C . PHE A 1 89 ? -12.686 5.963 5.590 1.00 83.56 89 PHE A C 1
ATOM 689 O O . PHE A 1 89 ? -13.003 5.130 6.441 1.00 83.56 89 PHE A O 1
ATOM 696 N N . LEU A 1 90 ? -11.827 6.954 5.835 1.00 84.56 90 LEU A N 1
ATOM 697 C CA . LEU A 1 90 ? -11.200 7.201 7.128 1.00 84.56 90 LEU A CA 1
ATOM 698 C C . LEU A 1 90 ? -11.435 8.638 7.587 1.00 84.56 90 LEU A C 1
ATOM 700 O O . LEU A 1 90 ? -11.298 9.574 6.804 1.00 84.56 90 LEU A O 1
ATOM 704 N N . GLU A 1 91 ? -11.701 8.792 8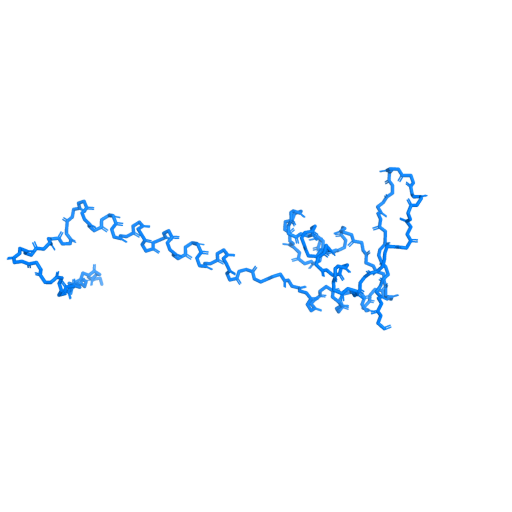.878 1.00 81.19 91 GLU A N 1
ATOM 705 C CA . GLU A 1 91 ? -11.715 10.069 9.585 1.00 81.19 91 GLU A CA 1
ATOM 706 C C . GLU A 1 91 ? -10.646 10.046 10.675 1.00 81.19 91 GLU A C 1
ATOM 708 O O . GLU A 1 91 ? -10.463 9.038 11.362 1.00 81.19 91 GLU A O 1
ATOM 713 N N . ARG A 1 92 ? -9.910 11.142 10.844 1.00 76.50 92 ARG A N 1
ATOM 714 C CA . ARG A 1 92 ? -8.933 11.255 11.927 1.00 76.50 92 ARG A CA 1
ATOM 715 C C . ARG A 1 92 ? -9.690 11.521 13.229 1.00 76.50 92 ARG A C 1
ATOM 717 O O . ARG A 1 92 ? -10.418 12.499 13.312 1.00 76.50 92 ARG A O 1
ATOM 724 N N . ILE A 1 93 ? -9.546 10.639 14.220 1.00 71.69 93 ILE A N 1
ATOM 725 C CA . ILE A 1 93 ? -10.302 10.742 15.483 1.00 71.69 93 ILE A CA 1
ATOM 726 C C . ILE A 1 93 ? -9.739 11.857 16.362 1.00 71.69 93 ILE A C 1
ATOM 728 O O . ILE A 1 93 ? -10.496 12.546 17.035 1.00 71.69 93 ILE A O 1
ATOM 732 N N . ASP A 1 94 ? -8.418 12.025 16.335 1.00 65.69 94 ASP A N 1
ATOM 733 C CA . ASP A 1 94 ? -7.713 12.896 17.260 1.00 65.69 94 ASP A CA 1
ATOM 734 C C . ASP A 1 94 ? -6.850 13.913 16.496 1.00 65.69 94 ASP A C 1
ATOM 736 O O . ASP A 1 94 ? -5.818 13.581 15.892 1.00 65.69 94 ASP A O 1
ATOM 740 N N . GLU A 1 95 ? -7.297 15.169 16.517 1.00 58.81 95 GLU A N 1
ATOM 741 C CA . GLU A 1 95 ? -6.533 16.334 16.048 1.00 58.81 95 GLU A CA 1
ATOM 742 C C . GLU A 1 95 ? -5.580 16.883 17.126 1.00 58.81 95 GLU A C 1
ATOM 744 O O . GLU A 1 95 ? -4.623 17.570 16.779 1.00 58.81 95 GLU A O 1
ATOM 749 N N . ASP A 1 96 ? -5.775 16.518 18.400 1.00 58.25 96 ASP A N 1
ATOM 750 C CA . ASP A 1 96 ? -5.105 17.132 19.561 1.00 58.25 96 ASP A CA 1
ATOM 751 C C . ASP A 1 96 ? -4.278 16.113 20.381 1.00 58.25 96 ASP A C 1
ATOM 753 O O . ASP A 1 96 ? -4.390 15.997 21.603 1.00 58.25 96 ASP A O 1
ATOM 757 N N . LEU A 1 97 ? -3.476 15.293 19.690 1.00 60.62 97 LEU A N 1
ATOM 758 C CA . LEU A 1 97 ? -2.571 14.326 20.325 1.00 60.62 97 LEU A CA 1
ATOM 759 C C . LEU A 1 97 ? -1.193 14.951 20.608 1.00 60.62 97 LEU A C 1
ATOM 761 O O . LEU A 1 97 ? -0.655 15.660 19.754 1.00 60.62 97 LEU A O 1
ATOM 765 N N . PRO A 1 98 ? -0.565 14.624 21.757 1.00 59.62 98 PRO A N 1
ATOM 766 C CA . PRO A 1 98 ? 0.849 14.899 21.986 1.00 59.62 98 PRO A CA 1
ATOM 767 C C . PRO A 1 98 ? 1.696 14.317 20.842 1.00 59.62 98 PRO A C 1
ATOM 769 O O . PRO A 1 98 ? 1.365 13.237 20.349 1.00 59.62 98 PRO A O 1
ATOM 772 N N . PRO A 1 99 ? 2.819 14.951 20.456 1.00 61.69 99 PRO A N 1
ATOM 773 C CA . PRO A 1 99 ? 3.650 14.515 19.324 1.00 61.69 99 PRO A CA 1
ATOM 774 C C . PRO A 1 99 ? 4.246 13.106 19.488 1.00 61.69 99 PRO A C 1
ATOM 776 O O . PRO A 1 99 ? 4.771 12.541 18.533 1.00 61.69 99 PRO A O 1
ATOM 779 N N . GLU A 1 100 ? 4.178 12.548 20.697 1.00 63.62 100 GLU A N 1
ATOM 780 C CA .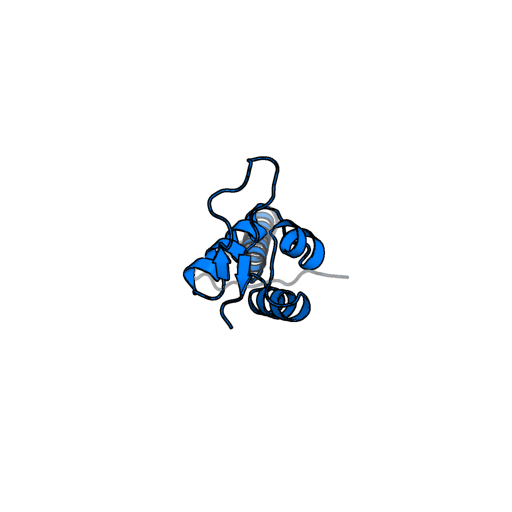 GLU A 1 100 ? 4.631 11.200 21.041 1.00 63.62 100 GLU A CA 1
ATOM 781 C C . GLU A 1 100 ? 3.608 10.112 20.683 1.00 63.62 100 GLU A C 1
ATOM 783 O O . GLU A 1 100 ? 3.978 8.946 20.548 1.00 63.62 100 GLU A O 1
ATOM 788 N N . ASN A 1 101 ? 2.334 10.477 20.510 1.00 69.19 101 ASN A N 1
ATOM 789 C CA . ASN A 1 101 ? 1.274 9.527 20.215 1.00 69.19 101 ASN A CA 1
ATOM 790 C C . ASN A 1 101 ? 0.949 9.487 18.724 1.00 69.19 101 ASN A C 1
ATOM 792 O O . ASN A 1 101 ? 0.867 10.503 18.033 1.00 69.19 101 ASN A O 1
ATOM 796 N N . GLU A 1 102 ? 0.705 8.278 18.238 1.00 69.62 102 GLU A N 1
ATOM 797 C CA . GLU A 1 102 ? 0.370 8.050 16.845 1.00 69.62 102 GLU A CA 1
ATOM 798 C C . GLU A 1 102 ? -1.095 8.419 16.546 1.00 69.62 102 GLU A C 1
ATOM 800 O O . GLU A 1 102 ? -1.983 8.029 17.310 1.00 69.62 102 GLU A O 1
ATOM 805 N N . PRO A 1 103 ? -1.384 9.135 15.439 1.00 76.56 103 PRO A N 1
ATOM 806 C CA . PRO A 1 103 ? -2.757 9.433 15.056 1.00 76.56 103 PRO A CA 1
ATOM 807 C C . PRO A 1 103 ? -3.545 8.150 14.773 1.00 76.56 103 PRO A C 1
ATOM 809 O O . PRO A 1 103 ? -3.122 7.295 13.991 1.00 76.56 103 PRO A O 1
ATOM 812 N N . VAL A 1 104 ? -4.725 8.048 15.385 1.00 80.50 104 VAL A N 1
ATOM 813 C CA . VAL A 1 104 ? -5.664 6.945 15.161 1.00 80.50 104 VAL A CA 1
ATOM 814 C C . VAL A 1 104 ? -6.785 7.407 14.234 1.00 80.50 104 VAL A C 1
ATOM 816 O O . VAL A 1 104 ? -7.394 8.464 14.421 1.00 80.50 104 VAL A O 1
ATOM 819 N N . TYR A 1 105 ? -7.080 6.583 13.235 1.00 81.75 105 TYR A N 1
ATOM 820 C CA . TYR A 1 105 ? -8.106 6.825 12.230 1.00 81.75 105 TYR A CA 1
ATOM 821 C C . TYR A 1 105 ? -9.310 5.916 12.480 1.00 81.75 105 TYR A C 1
ATOM 823 O O . TYR A 1 105 ? -9.159 4.725 12.768 1.00 81.75 105 TYR A O 1
ATOM 831 N N . ARG A 1 106 ? -10.518 6.472 12.373 1.00 82.06 106 ARG A N 1
ATOM 832 C CA . ARG A 1 106 ? -11.783 5.738 12.414 1.00 82.06 106 ARG A CA 1
ATOM 833 C C . ARG A 1 106 ? -12.211 5.393 11.003 1.00 82.06 106 ARG A C 1
ATOM 835 O O . ARG A 1 106 ? -12.216 6.253 10.130 1.00 82.06 106 ARG A O 1
ATOM 842 N N . LEU A 1 107 ? -12.632 4.153 10.808 1.00 84.06 107 LEU A N 1
ATOM 843 C CA . LEU A 1 107 ? -13.297 3.733 9.587 1.00 84.06 107 LEU A CA 1
ATOM 844 C C . LEU A 1 107 ? -14.724 4.299 9.547 1.00 84.06 107 LEU A C 1
ATOM 846 O O . LEU A 1 107 ? -15.519 4.038 10.450 1.00 84.06 107 LEU A O 1
ATOM 850 N N . LEU A 1 108 ? -15.035 5.044 8.490 1.00 77.44 108 LEU A N 1
ATOM 851 C CA . LEU A 1 108 ? -16.378 5.506 8.152 1.00 77.44 108 LEU A CA 1
ATOM 852 C C . LEU A 1 108 ? -17.039 4.416 7.294 1.00 77.44 108 LEU A C 1
ATOM 854 O O . LEU A 1 108 ? -16.885 4.389 6.074 1.00 77.44 108 LEU A O 1
ATOM 858 N N . SER A 1 109 ? -17.684 3.440 7.935 1.00 59.47 109 SER A N 1
ATOM 859 C CA . SER A 1 109 ? -18.388 2.331 7.274 1.00 59.47 109 SER A CA 1
ATOM 860 C C . SER A 1 109 ? -19.681 1.989 7.984 1.00 59.47 109 SER A C 1
ATOM 862 O O . SER A 1 109 ? -19.747 2.176 9.216 1.00 59.47 109 SER A O 1
#

Secondary structure (DSSP, 8-state):
-----------S-SS----SSHHHHHHHHHHHHHHHHHHHHH----HHHHHHHHHHTTSEEEHHHHHHHHT--HHHHHHHHHHHHHTTSEEES-SS--TTSPPEEEE--